Protein AF-J7IMY5-F1 (afdb_monomer_lite)

InterPro domains:
  IPR000883 Cytochrome c oxidase subunit I [PF00115] (1-118)
  IPR000883 Cytochrome c oxidase subunit I [PR01165] (26-45)
  IPR000883 Cytochrome c oxidase subunit I [PR01165] (76-97)
  IPR000883 Cytochrome c oxidase subunit I [PTHR10422] (1-131)
  IPR023616 Cytochrome c oxidase-like, subunit I domain [PS50855] (1-132)
  IPR036927 Cytochrome c oxidase-like, subunit I superfamily [G3DSA:1.20.210.10] (1-132)
  IPR036927 Cytochrome c oxidase-like, subunit I superfamily [SSF81442] (1-132)

Sequence (132 aa):
GFIFLFTVGGLTGVVLANSSIDITLHDTYYVVAHFHYVLSMGAVFAILGGFVHWYSLFTGLLLNPYLLKIQFISMFIGVNLTFFPQHFLGLAGMPRRYSDYPDNFMSWNIISSFGSYISLFSMILIIIIIWE

Organism: NCBI:txid171917

pLDDT: mean 95.48, std 4.57, range [66.06, 98.44]

Secondary structure (DSSP, 8-state):
-HHHHHHHHHHHHHHHT-HHHHHHHTTBHHHHHHHIIIIIHHHHHHHHHHHHHHHHHHHS----HHHHHHHHHHHHHHHHHHHHHHHHHHHTTPBTT-S---GGGHHHHHHHHHHHHHHHHHHHHHHHHHH-

Structure (mmCIF, N/CA/C/O backbone):
data_AF-J7IMY5-F1
#
_entry.id   AF-J7IMY5-F1
#
loop_
_atom_site.group_PDB
_atom_site.id
_atom_site.type_symbol
_atom_site.label_atom_id
_atom_site.label_alt_id
_atom_site.label_comp_id
_atom_site.label_asym_id
_atom_site.label_entity_id
_atom_site.label_seq_id
_atom_site.pdbx_PDB_ins_code
_atom_site.Cartn_x
_atom_site.Cartn_y
_atom_site.Cartn_z
_atom_site.occupancy
_atom_site.B_iso_or_equiv
_atom_site.auth_seq_id
_atom_site.auth_comp_id
_atom_site.auth_asym_id
_atom_site.auth_atom_id
_atom_site.pdbx_PDB_model_num
ATOM 1 N N . GLY A 1 1 ? -10.160 5.666 1.858 1.00 87.62 1 GLY A N 1
ATOM 2 C CA . GLY A 1 1 ? -9.358 4.458 1.596 1.00 87.62 1 GLY A CA 1
ATOM 3 C C . GLY A 1 1 ? -9.805 3.822 0.301 1.00 87.62 1 GLY A C 1
ATOM 4 O O . GLY A 1 1 ? -9.284 4.201 -0.735 1.00 87.62 1 GLY A O 1
ATOM 5 N N . PHE A 1 2 ? -10.817 2.951 0.370 1.00 92.19 2 PHE A N 1
ATOM 6 C CA . PHE A 1 2 ? -11.332 2.145 -0.747 1.00 92.19 2 PHE A CA 1
ATOM 7 C C . PHE A 1 2 ? -11.393 2.863 -2.105 1.00 92.19 2 PHE A C 1
ATOM 9 O O . PHE A 1 2 ? -10.643 2.488 -2.996 1.00 92.19 2 PHE A O 1
ATOM 16 N N . ILE A 1 3 ? -12.219 3.912 -2.245 1.00 92.25 3 ILE A N 1
ATOM 17 C CA . ILE A 1 3 ? -12.447 4.582 -3.542 1.00 92.25 3 ILE A CA 1
ATOM 18 C C . ILE A 1 3 ? -11.120 5.013 -4.176 1.00 92.25 3 ILE A C 1
ATOM 20 O O . ILE A 1 3 ? -10.854 4.662 -5.315 1.00 92.25 3 ILE A O 1
ATOM 24 N N . PHE A 1 4 ? -10.260 5.694 -3.416 1.00 92.12 4 PHE A N 1
ATOM 25 C CA . PHE A 1 4 ? -8.966 6.177 -3.903 1.00 92.12 4 PHE A CA 1
ATOM 26 C C . PHE A 1 4 ? -8.040 5.041 -4.370 1.00 92.12 4 PHE A C 1
ATOM 28 O O . PHE A 1 4 ? -7.442 5.114 -5.440 1.00 92.12 4 PHE A O 1
ATOM 35 N N . LEU A 1 5 ? -7.916 3.975 -3.578 1.00 93.25 5 LEU A N 1
ATOM 36 C CA . LEU A 1 5 ? -6.980 2.884 -3.868 1.00 93.25 5 LEU A CA 1
ATOM 37 C C . LEU A 1 5 ? -7.492 2.017 -5.019 1.00 93.25 5 LEU A C 1
ATOM 39 O O . LEU A 1 5 ? -6.725 1.650 -5.907 1.00 93.25 5 LEU A O 1
ATOM 43 N N . PHE A 1 6 ? -8.802 1.777 -5.056 1.00 93.94 6 PHE A N 1
ATOM 44 C CA . PHE A 1 6 ? -9.454 1.080 -6.153 1.00 93.94 6 PHE A CA 1
ATOM 45 C C . PHE A 1 6 ? -9.354 1.868 -7.462 1.00 93.94 6 PHE A C 1
ATOM 47 O O . PHE A 1 6 ? -9.096 1.268 -8.499 1.00 93.94 6 PHE A O 1
ATOM 54 N N . THR A 1 7 ? -9.483 3.201 -7.442 1.00 94.38 7 THR A N 1
ATOM 55 C CA . THR A 1 7 ? -9.297 4.009 -8.658 1.00 94.38 7 THR A CA 1
ATOM 56 C C . THR A 1 7 ? -7.852 3.987 -9.140 1.00 94.38 7 THR A C 1
ATOM 58 O O . THR A 1 7 ? -7.628 3.820 -10.333 1.00 94.38 7 THR A O 1
ATOM 61 N N . VAL A 1 8 ? -6.865 4.092 -8.239 1.00 94.62 8 VAL A N 1
ATOM 62 C CA . VAL A 1 8 ? -5.441 3.982 -8.611 1.00 94.62 8 VAL A CA 1
ATOM 63 C C . VAL A 1 8 ? -5.150 2.616 -9.238 1.00 94.62 8 VAL A C 1
ATOM 65 O O . VAL A 1 8 ? -4.591 2.559 -10.331 1.00 94.62 8 VAL A O 1
ATOM 68 N N . GLY A 1 9 ? -5.593 1.525 -8.604 1.00 93.25 9 GLY A N 1
ATOM 69 C CA . GLY A 1 9 ? -5.460 0.177 -9.159 1.00 93.25 9 GLY A CA 1
ATOM 70 C C . GLY A 1 9 ? -6.204 0.004 -10.483 1.00 93.25 9 GLY A C 1
ATOM 71 O O . GLY A 1 9 ? -5.665 -0.556 -11.429 1.00 93.25 9 GLY A O 1
ATOM 72 N N . GLY A 1 10 ? -7.423 0.527 -10.595 1.00 94.25 10 GLY A N 1
ATOM 73 C CA . GLY A 1 10 ? -8.210 0.471 -11.825 1.00 94.25 10 GLY A CA 1
ATOM 74 C C . GLY A 1 10 ? -7.501 1.143 -13.001 1.00 94.25 10 GLY A C 1
ATOM 75 O O . GLY A 1 10 ? -7.440 0.567 -14.084 1.00 94.25 10 GLY A O 1
ATOM 76 N N . LEU A 1 11 ? -6.892 2.312 -12.780 1.00 96.62 11 LEU A N 1
ATOM 77 C CA . LEU A 1 11 ? -6.135 3.023 -13.814 1.00 96.62 11 LEU A CA 1
ATOM 78 C C . LEU A 1 11 ? -4.911 2.228 -14.292 1.00 96.62 11 LEU A C 1
ATOM 80 O O . LEU A 1 11 ? -4.669 2.170 -15.496 1.00 96.62 11 LEU A O 1
ATOM 84 N N . THR A 1 12 ? -4.175 1.563 -13.397 1.00 96.00 12 THR A N 1
ATOM 85 C CA . THR A 1 12 ? -3.050 0.699 -13.811 1.00 96.00 12 THR A CA 1
ATOM 86 C C . THR A 1 12 ? -3.520 -0.564 -14.532 1.00 96.00 12 THR A C 1
ATOM 88 O O . THR A 1 12 ? -2.820 -1.070 -15.406 1.00 96.00 12 THR A O 1
ATOM 91 N N . GLY A 1 13 ? -4.746 -1.018 -14.265 1.00 95.25 13 GLY A N 1
ATOM 92 C CA . GLY A 1 13 ? -5.395 -2.096 -15.016 1.00 95.25 13 GLY A CA 1
ATOM 93 C C . GLY A 1 13 ? -5.755 -1.695 -16.439 1.00 95.25 13 GLY A C 1
ATOM 94 O O . GLY A 1 13 ? -5.556 -2.474 -17.365 1.00 95.25 13 GLY A O 1
ATOM 95 N N . VAL A 1 14 ? -6.220 -0.458 -16.638 1.00 96.81 14 VAL A N 1
ATOM 96 C CA . VAL A 1 14 ? -6.464 0.092 -17.982 1.00 96.81 14 VAL A CA 1
ATOM 97 C C . VAL A 1 14 ? -5.164 0.155 -18.792 1.00 96.81 14 VAL A C 1
ATOM 99 O O . VAL A 1 14 ? -5.185 -0.130 -19.986 1.00 96.81 14 VAL A O 1
ATOM 102 N N . VAL A 1 15 ? -4.026 0.461 -18.155 1.00 96.75 15 VAL A N 1
ATOM 103 C CA . VAL A 1 15 ? -2.703 0.400 -18.808 1.00 96.75 15 VAL A CA 1
ATOM 104 C C . VAL A 1 15 ? -2.364 -1.032 -19.233 1.00 96.75 15 VAL A C 1
ATOM 106 O O . VAL A 1 15 ? -1.981 -1.249 -20.380 1.00 96.75 15 VAL A O 1
ATOM 109 N N . LEU A 1 16 ? -2.556 -2.009 -18.342 1.00 95.75 16 LEU A N 1
ATOM 110 C CA . LEU A 1 16 ? -2.305 -3.430 -18.622 1.00 95.75 16 LEU A CA 1
ATOM 111 C C . LEU A 1 16 ? -3.273 -4.042 -19.644 1.00 95.75 16 LEU A C 1
ATOM 113 O O . LEU A 1 16 ? -2.951 -5.046 -20.268 1.00 95.75 16 LEU A O 1
ATOM 117 N N . ALA A 1 17 ? -4.441 -3.436 -19.865 1.00 96.69 17 ALA A N 1
ATOM 118 C CA . ALA A 1 17 ? -5.374 -3.871 -20.901 1.00 96.69 17 ALA A CA 1
ATOM 119 C C . ALA A 1 17 ? -4.856 -3.600 -22.329 1.00 96.69 17 ALA A C 1
ATOM 121 O O . ALA A 1 17 ? -5.400 -4.137 -23.295 1.00 96.69 17 ALA A O 1
ATOM 122 N N . ASN A 1 18 ? -3.815 -2.775 -22.488 1.00 97.81 18 ASN A N 1
ATOM 123 C CA . ASN A 1 18 ? -3.166 -2.558 -23.774 1.00 97.81 18 ASN A CA 1
ATOM 124 C C . ASN A 1 18 ? -2.169 -3.690 -24.068 1.00 97.81 18 ASN A C 1
ATOM 126 O O . ASN A 1 18 ? -1.111 -3.766 -23.447 1.00 97.81 18 ASN A O 1
ATOM 130 N N . SER A 1 19 ? -2.466 -4.516 -25.074 1.00 96.00 19 SER A N 1
ATOM 131 C CA . SER A 1 19 ? -1.641 -5.676 -25.442 1.00 96.00 19 SER A CA 1
ATOM 132 C C . SER A 1 19 ? -0.195 -5.326 -25.799 1.00 96.00 19 SER A C 1
ATOM 134 O O . SER A 1 19 ? 0.701 -6.124 -25.551 1.00 96.00 19 SER A O 1
ATOM 136 N N . SER A 1 20 ? 0.057 -4.146 -26.372 1.00 96.94 20 SER A N 1
ATOM 137 C CA . SER A 1 20 ? 1.415 -3.719 -26.728 1.00 96.94 20 SER A CA 1
ATOM 138 C C . SER A 1 20 ? 2.240 -3.349 -25.495 1.00 96.94 20 SER A C 1
ATOM 140 O O . SER A 1 20 ? 3.450 -3.556 -25.488 1.00 96.94 20 SER A O 1
ATOM 142 N N . ILE A 1 21 ? 1.591 -2.808 -24.457 1.00 96.31 21 ILE A N 1
ATOM 143 C CA . ILE A 1 21 ? 2.235 -2.484 -23.177 1.00 96.31 21 ILE A CA 1
ATOM 144 C C . ILE A 1 21 ? 2.383 -3.748 -22.326 1.00 96.31 21 ILE A C 1
ATOM 146 O O . ILE A 1 21 ? 3.402 -3.913 -21.661 1.00 96.31 21 ILE A O 1
ATOM 150 N N . ASP A 1 22 ? 1.413 -4.665 -22.370 1.00 95.75 22 ASP A N 1
ATOM 151 C CA . ASP A 1 22 ? 1.503 -5.911 -21.607 1.00 95.75 22 ASP A CA 1
ATOM 152 C C . ASP A 1 22 ? 2.744 -6.715 -22.005 1.00 95.75 22 ASP A C 1
ATOM 154 O O . ASP A 1 22 ? 3.405 -7.232 -21.127 1.00 95.75 22 ASP A O 1
ATOM 158 N N . ILE A 1 23 ? 3.186 -6.711 -23.270 1.00 96.19 23 ILE A N 1
ATOM 159 C CA . ILE A 1 23 ? 4.437 -7.394 -23.670 1.00 96.19 23 ILE A CA 1
ATOM 160 C C . ILE A 1 23 ? 5.637 -7.011 -22.783 1.00 96.19 23 ILE A C 1
ATOM 162 O O . ILE A 1 23 ? 6.469 -7.867 -22.488 1.00 96.19 23 ILE A O 1
ATOM 166 N N . THR A 1 24 ? 5.745 -5.749 -22.354 1.00 96.38 24 THR A N 1
ATOM 167 C CA . THR A 1 24 ? 6.862 -5.289 -21.513 1.00 96.38 24 THR A CA 1
ATOM 168 C C . THR A 1 24 ? 6.590 -5.418 -20.018 1.00 96.38 24 THR A C 1
ATOM 170 O O . THR A 1 24 ? 7.532 -5.574 -19.245 1.00 96.38 24 THR A O 1
ATOM 173 N N . LEU A 1 25 ? 5.325 -5.339 -19.597 1.00 97.44 25 LEU A N 1
ATOM 174 C CA . LEU A 1 25 ? 4.937 -5.366 -18.183 1.00 97.44 25 LEU A CA 1
ATOM 175 C C . LEU A 1 25 ? 4.489 -6.747 -17.700 1.00 97.44 25 LEU A C 1
ATOM 177 O O . LEU A 1 25 ? 4.361 -6.951 -16.486 1.00 97.44 25 LEU A O 1
ATOM 181 N N . HIS A 1 26 ? 4.281 -7.694 -18.611 1.00 97.50 26 HIS A N 1
ATOM 182 C CA . HIS A 1 26 ? 3.876 -9.051 -18.297 1.00 97.50 26 HIS A CA 1
ATOM 183 C C . HIS A 1 26 ? 4.892 -9.697 -17.360 1.00 97.50 26 HIS A C 1
ATOM 185 O O . HIS A 1 26 ? 6.095 -9.480 -17.470 1.00 97.50 26 HIS A O 1
ATOM 191 N N . ASP A 1 27 ? 4.398 -10.484 -16.406 1.00 96.69 27 ASP A N 1
ATOM 192 C CA . ASP A 1 27 ? 5.232 -11.140 -15.394 1.00 96.69 27 ASP A CA 1
ATOM 193 C C . ASP A 1 27 ? 6.130 -10.204 -14.557 1.00 96.69 27 ASP A C 1
ATOM 195 O O . ASP A 1 27 ? 7.001 -10.677 -13.828 1.00 96.69 27 ASP A O 1
ATOM 199 N N . THR A 1 28 ? 5.891 -8.891 -14.556 1.00 98.06 28 THR A N 1
ATOM 200 C CA . THR A 1 28 ? 6.631 -7.956 -13.698 1.00 98.06 28 THR A CA 1
ATOM 201 C C . THR A 1 28 ? 5.881 -7.627 -12.408 1.00 98.06 28 THR A C 1
ATOM 203 O O . THR A 1 28 ? 4.687 -7.911 -12.236 1.00 98.06 28 THR A O 1
ATOM 206 N N . TYR A 1 29 ? 6.574 -6.948 -11.494 1.00 97.75 29 TYR A N 1
ATOM 207 C CA . TYR A 1 29 ? 5.966 -6.363 -10.299 1.00 97.75 29 TYR A CA 1
ATOM 208 C C . TYR A 1 29 ? 4.889 -5.302 -10.598 1.00 97.75 29 TYR A C 1
ATOM 210 O O . TYR A 1 29 ? 4.110 -4.984 -9.703 1.00 97.75 29 TYR A O 1
ATOM 218 N N . TYR A 1 30 ? 4.755 -4.810 -11.839 1.00 97.88 30 TYR A N 1
ATOM 219 C CA . TYR A 1 30 ? 3.694 -3.862 -12.199 1.00 97.88 30 TYR A CA 1
ATOM 220 C C . TYR A 1 30 ? 2.317 -4.530 -12.128 1.00 97.88 30 TYR A C 1
ATOM 222 O O . TYR A 1 30 ? 1.379 -3.986 -11.546 1.00 97.88 30 TYR A O 1
ATOM 230 N N . VAL A 1 31 ? 2.214 -5.755 -12.654 1.00 97.38 31 VAL A N 1
ATOM 231 C CA . VAL A 1 31 ? 0.993 -6.574 -12.585 1.00 97.38 31 VAL A CA 1
ATOM 232 C C . VAL A 1 31 ? 0.678 -6.947 -11.139 1.00 97.38 31 VAL A C 1
ATOM 234 O O . VAL A 1 31 ? -0.482 -6.930 -10.727 1.00 97.38 31 VAL A O 1
ATOM 237 N N . VAL A 1 32 ? 1.714 -7.248 -10.347 1.00 97.25 32 VAL A N 1
ATOM 238 C CA . VAL A 1 32 ? 1.568 -7.527 -8.911 1.00 97.25 32 VAL A CA 1
ATOM 239 C C . VAL A 1 32 ? 0.988 -6.306 -8.200 1.00 97.25 32 VAL A C 1
ATOM 241 O O . VAL A 1 32 ? -0.021 -6.440 -7.510 1.00 97.25 32 VAL A O 1
ATOM 244 N N . ALA A 1 33 ? 1.558 -5.121 -8.417 1.00 96.69 33 ALA A N 1
ATOM 245 C CA . ALA A 1 33 ? 1.097 -3.877 -7.816 1.00 96.69 33 ALA A CA 1
ATOM 246 C C . ALA A 1 33 ? -0.355 -3.557 -8.205 1.00 96.69 33 ALA A C 1
ATOM 248 O O . ALA A 1 33 ? -1.188 -3.330 -7.326 1.00 96.69 33 ALA A O 1
ATOM 249 N N . HIS A 1 34 ? -0.684 -3.632 -9.501 1.00 96.38 34 HIS A N 1
ATOM 250 C CA . HIS A 1 34 ? -2.045 -3.453 -10.009 1.00 96.38 34 HIS A CA 1
ATOM 251 C C . HIS A 1 34 ? -3.048 -4.348 -9.269 1.00 96.38 34 HIS A C 1
ATOM 253 O O . HIS A 1 34 ? -4.021 -3.863 -8.681 1.00 96.38 34 HIS A O 1
ATOM 259 N N . PHE A 1 35 ? -2.784 -5.657 -9.249 1.00 94.56 35 PHE A N 1
ATOM 260 C CA . PHE A 1 35 ? -3.696 -6.618 -8.647 1.00 94.56 35 PHE A CA 1
ATOM 261 C C . PHE A 1 35 ? -3.839 -6.408 -7.141 1.00 94.56 35 PHE A C 1
ATOM 263 O O . PHE A 1 35 ? -4.941 -6.513 -6.613 1.00 94.56 35 PHE A O 1
ATOM 270 N N . HIS A 1 36 ? -2.765 -6.058 -6.434 1.00 95.62 36 HIS A N 1
ATOM 271 C CA . HIS A 1 36 ? -2.855 -5.782 -5.004 1.00 95.62 36 HIS A CA 1
ATOM 272 C C . HIS A 1 36 ? -3.628 -4.488 -4.716 1.00 95.62 36 HIS A C 1
ATOM 274 O O . HIS A 1 36 ? -4.422 -4.467 -3.776 1.00 95.62 36 HIS A O 1
ATOM 280 N N . TYR A 1 37 ? -3.518 -3.435 -5.525 1.00 93.81 37 TYR A N 1
ATOM 281 C CA . TYR A 1 37 ? -4.374 -2.255 -5.348 1.00 93.81 37 TYR A CA 1
ATOM 282 C C . TYR A 1 37 ? -5.866 -2.575 -5.546 1.00 93.81 37 TYR A C 1
ATOM 284 O O . TYR A 1 37 ? -6.699 -2.102 -4.774 1.00 93.81 37 TYR A O 1
ATOM 292 N N . VAL A 1 38 ? -6.216 -3.409 -6.529 1.00 89.75 38 VAL A N 1
ATOM 293 C CA . VAL A 1 38 ? -7.619 -3.775 -6.791 1.00 89.75 38 VAL A CA 1
ATOM 294 C C . VAL A 1 38 ? -8.142 -4.800 -5.779 1.00 89.75 38 VAL A C 1
ATOM 296 O O . VAL A 1 38 ? -9.182 -4.581 -5.160 1.00 89.75 38 VAL A O 1
ATOM 299 N N . LEU A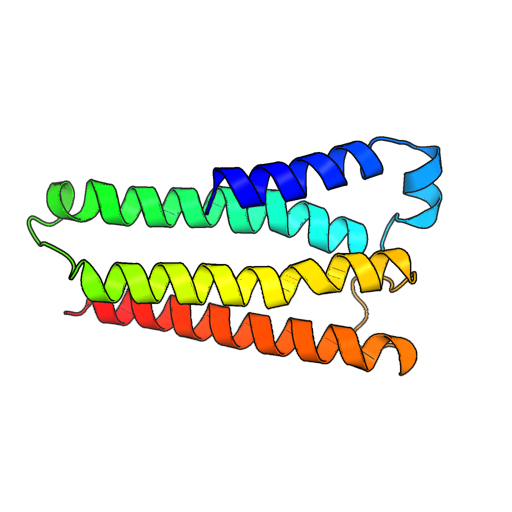 1 39 ? -7.425 -5.908 -5.577 1.00 81.19 39 LEU A N 1
ATOM 300 C CA . LEU A 1 39 ? -7.872 -7.020 -4.742 1.00 81.19 39 LEU A CA 1
ATOM 301 C C . LEU A 1 39 ? -7.567 -6.789 -3.260 1.00 81.19 39 LEU A C 1
ATOM 303 O O . LEU A 1 39 ? -8.482 -6.837 -2.439 1.00 81.19 39 LEU A O 1
ATOM 307 N N . SER A 1 40 ? -6.310 -6.504 -2.902 1.00 66.06 40 SER A N 1
ATOM 308 C CA . SER A 1 40 ? -5.938 -6.362 -1.487 1.00 66.06 40 SER A CA 1
ATO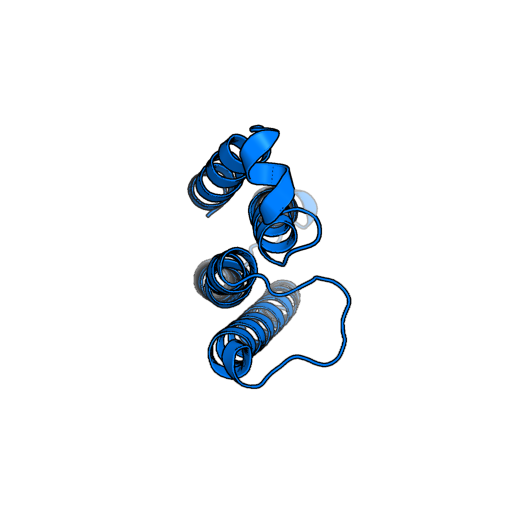M 309 C C . SER A 1 40 ? -6.530 -5.095 -0.874 1.00 66.06 40 SER A C 1
ATOM 311 O O . SER A 1 40 ? -7.064 -5.144 0.225 1.00 66.06 40 SER A O 1
ATOM 313 N N . MET A 1 41 ? -6.541 -3.969 -1.592 1.00 69.50 41 MET A N 1
ATOM 314 C CA . MET A 1 41 ? -7.051 -2.716 -1.030 1.00 69.50 41 MET A CA 1
ATOM 315 C C . MET A 1 41 ? -8.525 -2.446 -1.308 1.00 69.50 41 MET A C 1
ATOM 317 O O . MET A 1 41 ? -9.154 -1.709 -0.548 1.00 69.50 41 MET A O 1
ATOM 321 N N . GLY A 1 42 ? -9.102 -3.076 -2.332 1.00 76.38 42 GLY A N 1
ATOM 322 C CA . GLY A 1 42 ? -10.543 -3.068 -2.546 1.00 76.38 42 GLY A CA 1
ATOM 323 C C . GLY A 1 42 ? -11.267 -3.943 -1.523 1.00 76.38 42 GLY A C 1
ATOM 324 O O . GLY A 1 42 ? -12.051 -3.452 -0.708 1.00 76.38 42 GLY A O 1
ATOM 325 N N . ALA A 1 43 ? -10.970 -5.244 -1.531 1.00 86.69 43 ALA A N 1
ATOM 326 C CA . ALA A 1 43 ? -11.708 -6.213 -0.730 1.00 86.69 43 ALA A CA 1
ATOM 327 C C . ALA A 1 43 ? -11.431 -6.072 0.773 1.00 86.69 43 ALA A C 1
ATOM 329 O O . ALA A 1 43 ? -12.375 -6.036 1.556 1.00 86.69 43 ALA A O 1
ATOM 330 N N . VAL A 1 44 ? -10.168 -5.931 1.202 1.00 90.81 44 VAL A N 1
ATOM 331 C CA . VAL A 1 44 ? -9.840 -5.893 2.643 1.00 90.81 44 VAL A CA 1
ATOM 332 C C . VAL A 1 44 ? -10.413 -4.647 3.318 1.00 90.81 44 VAL A C 1
ATOM 334 O O . VAL A 1 44 ? -10.969 -4.752 4.407 1.00 90.81 44 VAL A O 1
ATOM 337 N N . PHE A 1 45 ? -10.358 -3.475 2.675 1.00 92.38 45 PHE A N 1
ATOM 338 C CA . PHE A 1 45 ? -10.961 -2.261 3.242 1.00 92.38 45 PHE A CA 1
ATOM 339 C C . PHE A 1 45 ? -12.487 -2.345 3.292 1.00 92.38 45 PHE A C 1
ATOM 341 O O . PHE A 1 45 ? -13.082 -1.834 4.239 1.00 92.38 45 PHE A O 1
ATOM 348 N N . ALA A 1 46 ? -13.123 -2.985 2.306 1.00 92.44 46 ALA A N 1
ATOM 349 C CA . ALA A 1 46 ? -14.560 -3.232 2.345 1.00 92.44 46 ALA A CA 1
ATOM 350 C C . ALA A 1 46 ? -14.930 -4.205 3.478 1.00 92.44 46 ALA A C 1
ATOM 352 O O . ALA A 1 46 ? -15.880 -3.942 4.210 1.00 92.44 46 ALA A O 1
ATOM 353 N N . ILE A 1 47 ? -14.149 -5.274 3.675 1.00 94.56 47 ILE A N 1
ATOM 354 C CA . ILE A 1 47 ? -14.342 -6.244 4.762 1.00 94.56 47 ILE A CA 1
ATOM 355 C C . ILE A 1 47 ? -14.163 -5.573 6.126 1.00 94.56 47 ILE A C 1
ATOM 357 O O . ILE A 1 47 ? -15.045 -5.689 6.968 1.00 94.56 47 ILE A O 1
ATOM 361 N N . LEU A 1 48 ? -13.070 -4.836 6.347 1.00 95.06 48 LEU A N 1
ATOM 362 C CA . LEU A 1 48 ? -12.821 -4.142 7.616 1.00 95.06 48 LEU A CA 1
ATOM 363 C C . LEU A 1 48 ? -13.849 -3.032 7.871 1.00 95.06 48 LEU A C 1
ATOM 365 O O . LEU A 1 48 ? -14.342 -2.896 8.986 1.00 95.06 48 LEU A O 1
ATOM 369 N N . GLY A 1 49 ? -14.213 -2.265 6.841 1.00 95.38 49 GLY A N 1
ATOM 370 C CA . GLY A 1 49 ? -15.252 -1.241 6.943 1.00 95.38 49 GLY A CA 1
ATOM 371 C C . GLY A 1 49 ? -16.619 -1.837 7.274 1.00 95.38 49 GLY A C 1
ATOM 372 O O . GLY A 1 49 ? -17.309 -1.329 8.154 1.00 95.38 49 GLY A O 1
ATOM 373 N N . GLY A 1 50 ? -16.983 -2.945 6.623 1.00 96.31 50 GLY A N 1
ATOM 374 C CA . GLY A 1 50 ? -18.199 -3.697 6.919 1.00 96.31 50 GLY A CA 1
ATOM 375 C C . GLY A 1 50 ? -18.181 -4.293 8.325 1.00 96.31 50 GLY A C 1
ATOM 376 O O . GLY A 1 50 ? -19.157 -4.149 9.053 1.00 96.31 50 GLY A O 1
ATOM 377 N N . PHE A 1 51 ? -17.059 -4.891 8.732 1.00 96.44 51 PHE A N 1
ATOM 378 C CA . PHE A 1 51 ? -16.867 -5.428 10.076 1.00 96.44 51 PHE A CA 1
ATOM 379 C C . PHE A 1 51 ? -17.091 -4.350 11.136 1.00 96.44 51 PHE A C 1
ATOM 381 O O . PHE A 1 51 ? -17.949 -4.524 11.989 1.00 96.44 51 PHE A O 1
ATOM 388 N N . VAL A 1 52 ? -16.397 -3.211 11.043 1.00 96.81 52 VAL A N 1
ATOM 389 C CA . VAL A 1 52 ? -16.531 -2.105 12.005 1.00 96.81 52 VAL A CA 1
ATOM 390 C C . VAL A 1 52 ? -17.944 -1.518 11.999 1.00 96.81 52 VAL A C 1
ATOM 392 O O . VAL A 1 52 ? -18.479 -1.216 13.062 1.00 96.81 52 VAL A O 1
ATOM 395 N N . HIS A 1 53 ? -18.561 -1.365 10.823 1.00 96.19 53 HIS A N 1
ATOM 396 C CA . HIS A 1 53 ? -19.905 -0.799 10.701 1.00 96.19 53 HIS A CA 1
ATOM 397 C C . HIS A 1 53 ? -20.974 -1.679 11.355 1.00 96.19 53 HIS A C 1
ATOM 399 O O . HIS A 1 53 ? -21.838 -1.168 12.063 1.00 96.19 53 HIS A O 1
ATOM 405 N N . TRP A 1 54 ? -20.903 -2.993 11.136 1.00 97.75 54 TRP A N 1
ATOM 406 C CA . TRP A 1 54 ? -21.887 -3.947 11.647 1.00 97.75 54 TRP A CA 1
ATOM 407 C C . TRP A 1 54 ? -21.514 -4.551 13.008 1.00 97.75 54 TRP A C 1
ATOM 409 O O . TRP A 1 54 ? -22.318 -5.285 13.578 1.00 97.75 54 TRP A O 1
ATOM 419 N N . TYR A 1 55 ? -20.332 -4.242 13.557 1.00 96.88 55 TYR A N 1
ATOM 420 C CA . TYR A 1 55 ? -19.843 -4.834 14.805 1.00 96.88 55 TYR A CA 1
ATOM 421 C C . TYR A 1 55 ? -20.833 -4.659 15.959 1.00 96.88 55 TYR A C 1
ATOM 423 O O . TYR A 1 55 ? -21.212 -5.639 16.596 1.00 96.88 55 TYR A O 1
ATOM 431 N N . SER A 1 56 ? -21.311 -3.430 16.180 1.00 96.06 56 SER A N 1
ATOM 432 C CA . SER A 1 56 ? -22.237 -3.116 17.274 1.00 96.06 56 SER A CA 1
ATOM 433 C C . SER A 1 56 ? -23.601 -3.777 17.117 1.00 96.06 56 SER A C 1
ATOM 435 O O . SER A 1 56 ? -24.228 -4.113 18.118 1.00 96.06 56 SER A O 1
ATOM 437 N N . LEU A 1 57 ? -24.043 -4.014 15.878 1.00 96.50 57 LEU A N 1
ATOM 438 C CA . LEU A 1 57 ? -25.283 -4.734 15.609 1.00 96.50 57 LEU A CA 1
ATOM 439 C C . LEU A 1 57 ? -25.168 -6.208 16.018 1.00 96.50 57 LEU A C 1
ATOM 441 O O . LEU A 1 57 ? -26.110 -6.753 16.584 1.00 96.50 57 LEU A O 1
ATOM 445 N N . PHE A 1 58 ? -24.034 -6.853 15.727 1.00 96.31 58 PHE A N 1
ATOM 446 C CA . PHE A 1 58 ? -23.859 -8.284 15.982 1.00 96.31 58 PHE A CA 1
ATOM 447 C C . PHE A 1 58 ? -23.426 -8.612 17.414 1.00 96.31 58 PHE A C 1
ATOM 449 O O . PHE A 1 58 ? -23.830 -9.649 17.934 1.00 96.31 58 PHE A O 1
ATOM 456 N N . THR A 1 59 ? -22.609 -7.769 18.051 1.00 96.12 59 THR A N 1
ATOM 457 C CA . THR A 1 59 ? -22.053 -8.047 19.390 1.00 96.12 59 THR A CA 1
ATOM 458 C C . THR A 1 59 ? -22.712 -7.240 20.506 1.00 96.12 59 THR A C 1
ATOM 460 O O . THR A 1 59 ? -22.580 -7.602 21.672 1.00 96.12 59 THR A O 1
ATOM 463 N N . GLY A 1 60 ? -23.401 -6.141 20.181 1.00 95.94 60 GLY A N 1
ATOM 464 C CA . GLY A 1 60 ? -23.896 -5.175 21.167 1.00 95.94 60 GLY A CA 1
ATOM 465 C C . GLY A 1 60 ? -22.801 -4.308 21.806 1.00 95.94 60 GLY A C 1
ATOM 466 O O . GLY A 1 60 ? -23.116 -3.477 22.657 1.00 95.94 60 GLY A O 1
ATOM 467 N N . LEU A 1 61 ? -21.533 -4.475 21.408 1.00 95.56 61 LEU A N 1
ATOM 468 C CA . LEU A 1 61 ? -20.383 -3.729 21.924 1.00 95.56 61 LEU A CA 1
ATOM 469 C C . LEU A 1 61 ? -19.963 -2.609 20.961 1.00 95.56 61 LEU A C 1
ATOM 471 O O . LEU A 1 61 ? -20.172 -2.687 19.749 1.00 95.56 61 LEU A O 1
ATOM 475 N N . LEU A 1 62 ? -19.341 -1.558 21.497 1.00 95.50 62 LEU A N 1
ATOM 476 C CA . LEU A 1 62 ? -18.812 -0.440 20.714 1.00 95.50 62 LEU A CA 1
ATOM 477 C C . LEU A 1 62 ? -17.285 -0.485 20.704 1.00 95.50 62 LEU A C 1
ATOM 479 O O . LEU A 1 62 ? -16.661 -0.455 21.757 1.00 95.50 62 LEU A O 1
ATOM 483 N N . LEU A 1 63 ? -16.695 -0.492 19.509 1.00 97.06 63 LEU A N 1
ATOM 484 C CA . LEU A 1 63 ? -15.247 -0.370 19.334 1.00 97.06 63 LEU A CA 1
ATOM 485 C C . LEU A 1 63 ? -14.793 1.080 19.540 1.00 97.06 63 LEU A C 1
ATOM 487 O O . LEU A 1 63 ? -15.495 2.021 19.159 1.00 97.06 63 LEU A O 1
ATOM 491 N N . ASN A 1 64 ? -13.580 1.269 20.063 1.00 97.12 64 ASN A N 1
ATOM 492 C CA . ASN A 1 64 ? -13.017 2.596 20.298 1.00 97.12 64 ASN A CA 1
ATOM 493 C C . ASN A 1 64 ? -12.754 3.352 18.969 1.00 97.12 64 ASN A C 1
ATOM 495 O O . ASN A 1 64 ? -11.850 2.987 18.207 1.00 97.12 64 ASN A O 1
ATOM 499 N N . PRO A 1 65 ? -13.476 4.456 18.678 1.00 95.81 65 PRO A N 1
ATOM 500 C CA . PRO A 1 65 ? -13.369 5.157 17.398 1.00 95.81 65 PRO A CA 1
ATOM 501 C C . PRO A 1 65 ? -12.025 5.870 17.204 1.00 95.81 65 PRO A C 1
ATOM 503 O O . PRO A 1 65 ? -11.638 6.145 16.066 1.00 95.81 65 PRO A O 1
ATOM 506 N N . TYR A 1 66 ? -11.308 6.194 18.284 1.00 97.50 66 TYR A N 1
ATOM 507 C CA . TYR A 1 66 ? -9.981 6.799 18.196 1.00 97.50 66 TYR A CA 1
ATOM 508 C C . TYR A 1 66 ? -8.947 5.776 17.714 1.00 97.50 66 TYR A C 1
ATOM 510 O O . TYR A 1 66 ? -8.230 6.036 16.744 1.00 97.50 66 TYR A O 1
ATOM 518 N N . LEU A 1 67 ? -8.937 4.581 18.313 1.00 97.75 67 LEU A N 1
ATOM 519 C CA . LEU A 1 67 ? -8.041 3.497 17.906 1.00 97.75 67 LEU A CA 1
ATOM 520 C C . LEU A 1 67 ? -8.348 3.004 16.489 1.00 97.75 67 LEU A C 1
ATOM 522 O O . LEU A 1 67 ? -7.424 2.785 15.710 1.00 97.75 67 LEU A O 1
ATOM 526 N N . LEU A 1 68 ? -9.627 2.931 16.105 1.00 97.75 68 LEU A N 1
ATOM 527 C CA . LEU A 1 68 ? -10.028 2.584 14.738 1.00 97.75 68 LEU A CA 1
ATOM 528 C C . LEU A 1 68 ? -9.481 3.561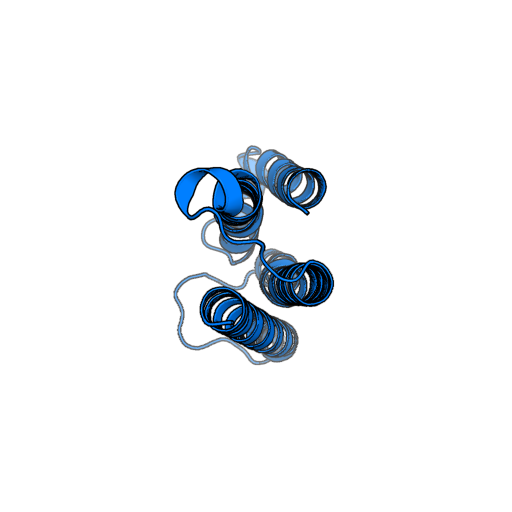 13.688 1.00 97.75 68 LEU A C 1
ATOM 530 O O . LEU A 1 68 ? -9.066 3.138 12.611 1.00 97.75 68 LEU A O 1
ATOM 534 N N . LYS A 1 69 ? -9.429 4.867 13.986 1.00 97.88 69 LYS A N 1
ATOM 535 C CA . LYS A 1 69 ? -8.818 5.852 13.077 1.00 97.88 69 LYS A CA 1
ATOM 536 C C . LYS A 1 69 ? -7.310 5.641 12.944 1.00 97.88 69 LYS A C 1
ATOM 538 O O . LYS A 1 69 ? -6.790 5.732 11.834 1.00 97.88 69 LYS A O 1
ATOM 543 N N . ILE A 1 70 ? -6.615 5.335 14.042 1.00 98.06 70 ILE A N 1
ATOM 544 C CA . ILE A 1 70 ? -5.174 5.028 14.027 1.00 98.06 70 ILE A CA 1
ATOM 545 C C . ILE A 1 70 ? -4.908 3.749 13.227 1.00 98.06 70 ILE A C 1
ATOM 547 O O . ILE A 1 70 ? -4.021 3.724 12.370 1.00 98.06 70 ILE A O 1
ATOM 551 N N . GLN A 1 71 ? -5.706 2.706 13.453 1.00 97.62 71 GLN A N 1
ATOM 552 C CA . GLN A 1 71 ? -5.649 1.458 12.700 1.00 97.62 71 GLN A CA 1
ATOM 553 C C . GLN A 1 71 ? -5.863 1.712 11.204 1.00 97.62 71 GLN A C 1
ATOM 555 O O . GLN A 1 71 ? -5.021 1.342 10.391 1.00 97.62 71 GLN A O 1
ATOM 560 N N . PHE A 1 72 ? -6.900 2.459 10.833 1.00 96.81 72 PHE A N 1
ATOM 561 C CA . PHE A 1 72 ? -7.153 2.799 9.438 1.00 96.81 72 PHE A CA 1
ATOM 562 C C . PHE A 1 72 ? -5.999 3.587 8.792 1.00 96.81 72 PHE A C 1
ATOM 564 O O . PHE A 1 72 ? -5.579 3.250 7.686 1.00 96.81 72 PHE A O 1
ATOM 571 N N . ILE A 1 73 ? -5.472 4.624 9.456 1.00 97.88 73 ILE A N 1
ATOM 572 C CA . ILE A 1 73 ? -4.390 5.461 8.907 1.00 97.88 73 ILE A CA 1
ATOM 573 C C . ILE A 1 73 ? -3.096 4.653 8.764 1.00 97.88 73 ILE A C 1
ATOM 575 O O . ILE A 1 73 ? -2.449 4.725 7.720 1.00 97.88 73 ILE A O 1
ATOM 579 N N . SER A 1 74 ? -2.736 3.856 9.774 1.00 97.88 74 SER A N 1
ATOM 580 C CA . SER A 1 74 ? -1.557 2.982 9.717 1.00 97.88 74 SER A CA 1
ATOM 581 C C . SER A 1 74 ? -1.663 1.956 8.589 1.00 97.88 74 SER A C 1
ATOM 583 O O . SER A 1 74 ? -0.723 1.838 7.805 1.00 97.88 74 SER A O 1
ATOM 585 N N . MET A 1 75 ? -2.816 1.289 8.430 1.00 96.19 75 MET A N 1
ATOM 586 C CA . MET A 1 75 ? -3.057 0.366 7.315 1.00 96.19 75 MET A CA 1
ATOM 587 C C . MET A 1 75 ? -2.940 1.098 5.979 1.00 96.19 75 MET A C 1
ATOM 589 O O . MET A 1 75 ? -2.233 0.659 5.077 1.00 96.19 75 MET A O 1
ATOM 593 N N . PHE A 1 76 ? -3.600 2.251 5.852 1.00 96.19 76 PHE A N 1
ATOM 594 C CA . PHE A 1 76 ? -3.592 3.035 4.623 1.00 96.19 76 PHE A CA 1
ATOM 595 C C . PHE A 1 76 ? -2.173 3.447 4.209 1.00 96.19 76 PHE A C 1
ATOM 597 O O . PHE A 1 76 ? -1.816 3.302 3.041 1.00 96.19 76 PHE A O 1
ATOM 604 N N . ILE A 1 77 ? -1.346 3.908 5.150 1.00 97.44 77 ILE A N 1
ATOM 605 C CA . ILE A 1 77 ? 0.051 4.268 4.881 1.00 97.44 77 ILE A CA 1
ATOM 606 C C . ILE A 1 77 ? 0.881 3.022 4.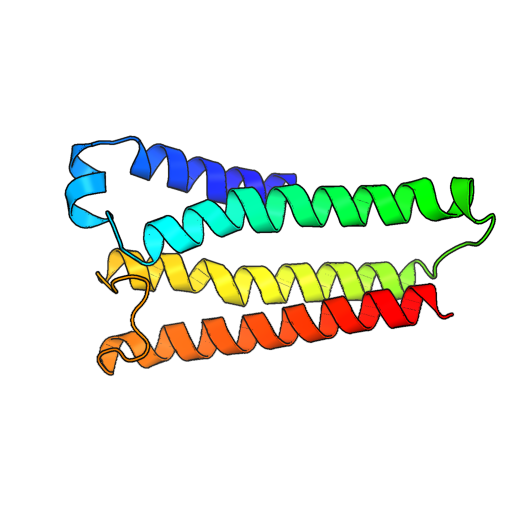551 1.00 97.44 77 ILE A C 1
ATOM 608 O O . ILE A 1 77 ? 1.563 3.006 3.527 1.00 97.44 77 ILE A O 1
ATOM 612 N N . GLY A 1 78 ? 0.807 1.973 5.375 1.00 97.44 78 GLY A N 1
ATOM 613 C CA . GLY A 1 78 ? 1.612 0.762 5.205 1.00 97.44 78 GLY A CA 1
ATOM 614 C C . GLY A 1 78 ? 1.368 0.081 3.862 1.00 97.44 78 GLY A C 1
ATOM 615 O O . GLY A 1 78 ? 2.310 -0.271 3.152 1.00 97.44 78 GLY A O 1
ATOM 616 N N . VAL A 1 79 ? 0.107 -0.026 3.448 1.00 96.12 79 VAL A N 1
ATOM 617 C CA . VAL A 1 79 ? -0.222 -0.689 2.187 1.00 96.12 79 VAL A CA 1
ATOM 618 C C . VAL A 1 79 ? 0.203 0.140 0.966 1.00 96.12 79 VAL A C 1
ATOM 620 O O . VAL A 1 79 ? 0.711 -0.429 -0.001 1.00 96.12 79 VAL A O 1
ATOM 623 N N . ASN A 1 80 ? 0.103 1.475 1.009 1.00 96.31 80 ASN A N 1
ATOM 624 C CA . ASN A 1 80 ? 0.659 2.314 -0.061 1.00 96.31 80 ASN A CA 1
ATOM 625 C C . ASN A 1 80 ? 2.190 2.239 -0.106 1.00 96.31 80 ASN A C 1
ATOM 627 O O . ASN A 1 80 ? 2.750 2.095 -1.187 1.00 96.31 80 ASN A O 1
ATOM 631 N N . LEU A 1 81 ? 2.871 2.264 1.044 1.00 97.50 81 LEU A N 1
ATOM 632 C CA . LEU A 1 81 ? 4.324 2.065 1.094 1.00 97.50 81 LEU A CA 1
ATOM 633 C C . LEU A 1 81 ? 4.743 0.682 0.585 1.00 97.50 81 LEU A C 1
ATOM 635 O O . LEU A 1 81 ? 5.840 0.549 0.061 1.00 97.50 81 LEU A O 1
ATOM 639 N N . THR A 1 82 ? 3.875 -0.326 0.695 1.00 97.69 82 THR A N 1
ATOM 640 C CA . THR A 1 82 ? 4.131 -1.668 0.158 1.00 97.69 82 THR A CA 1
ATOM 641 C C . THR A 1 82 ? 3.979 -1.694 -1.359 1.00 97.69 82 THR A C 1
ATOM 643 O O . THR A 1 82 ? 4.920 -2.001 -2.082 1.00 97.69 82 THR A O 1
ATOM 646 N N . PHE A 1 83 ? 2.789 -1.374 -1.871 1.00 97.50 83 PHE A N 1
ATOM 647 C CA . PHE A 1 83 ? 2.456 -1.657 -3.268 1.00 97.50 83 PHE A CA 1
ATOM 648 C C . PHE A 1 83 ? 2.752 -0.502 -4.224 1.00 97.50 83 PHE A C 1
ATOM 650 O O . PHE A 1 83 ? 2.901 -0.736 -5.421 1.00 97.50 83 PHE A O 1
ATOM 657 N N . PHE A 1 84 ? 2.862 0.744 -3.751 1.00 97.38 84 PHE A N 1
ATOM 658 C CA . PHE A 1 84 ? 3.193 1.858 -4.641 1.00 97.38 84 PHE A CA 1
ATOM 659 C C . PHE A 1 84 ? 4.601 1.710 -5.245 1.00 97.38 84 PHE A C 1
ATOM 661 O O . PHE A 1 84 ? 4.699 1.753 -6.474 1.00 97.38 84 PHE A O 1
ATOM 668 N N . PRO A 1 85 ? 5.666 1.421 -4.459 1.00 97.94 85 PRO A N 1
ATOM 669 C CA . PRO A 1 85 ? 7.004 1.139 -4.995 1.00 97.94 85 PRO A CA 1
ATOM 670 C C . PRO A 1 85 ? 7.059 0.024 -6.037 1.00 97.94 85 PRO A C 1
ATOM 672 O O . PRO A 1 85 ? 7.887 0.062 -6.945 1.00 97.94 85 PRO A O 1
ATOM 675 N N . GLN A 1 86 ? 6.168 -0.963 -5.935 1.00 98.06 86 GLN A N 1
ATOM 676 C CA . GLN A 1 86 ? 6.152 -2.104 -6.847 1.00 98.06 86 GLN A CA 1
ATOM 677 C C . GLN A 1 86 ? 5.797 -1.715 -8.287 1.00 98.06 86 GLN A C 1
ATOM 679 O O . GLN A 1 86 ? 6.263 -2.371 -9.217 1.00 98.06 86 GLN A O 1
ATOM 684 N N . HIS A 1 87 ? 5.072 -0.611 -8.505 1.00 98.00 87 HIS A N 1
ATOM 685 C CA . HIS A 1 87 ? 4.890 -0.074 -9.856 1.00 98.00 87 HIS A CA 1
ATOM 686 C C . HIS A 1 87 ? 6.226 0.360 -10.466 1.00 98.00 87 HIS A C 1
ATOM 688 O O . HIS A 1 87 ? 6.484 0.058 -11.626 1.00 98.00 87 HIS A O 1
ATOM 694 N N . PHE A 1 88 ? 7.098 1.016 -9.694 1.00 97.94 88 PHE A N 1
ATOM 695 C CA . PHE A 1 88 ? 8.421 1.421 -10.177 1.00 97.94 88 PHE A CA 1
ATOM 696 C C . PHE A 1 88 ? 9.336 0.221 -10.408 1.00 97.94 88 PHE A C 1
ATOM 698 O O . PHE A 1 88 ? 10.034 0.186 -11.417 1.00 97.94 88 PHE A O 1
ATOM 705 N N . LEU A 1 89 ? 9.284 -0.788 -9.533 1.00 97.62 89 LEU A N 1
ATOM 706 C CA . LEU A 1 89 ? 9.982 -2.060 -9.747 1.00 97.62 89 LEU A CA 1
ATOM 707 C C . LEU A 1 89 ? 9.541 -2.727 -11.054 1.00 97.62 89 LEU A C 1
ATOM 709 O O . LEU A 1 89 ? 10.376 -3.152 -11.847 1.00 97.62 89 LEU A O 1
ATOM 713 N N . GLY A 1 90 ? 8.233 -2.771 -11.306 1.00 97.31 90 GLY A N 1
ATOM 714 C CA . GLY A 1 90 ? 7.674 -3.332 -12.529 1.00 97.31 90 GLY A CA 1
ATOM 715 C C . GLY A 1 90 ? 8.034 -2.551 -13.791 1.00 97.31 90 GLY A C 1
ATOM 716 O O . GLY A 1 90 ? 8.454 -3.151 -14.773 1.00 97.31 90 GLY A O 1
ATOM 717 N N . LEU A 1 91 ? 7.949 -1.217 -13.748 1.00 97.25 91 LEU A N 1
ATOM 718 C CA . LEU A 1 91 ? 8.371 -0.344 -14.853 1.00 97.25 91 LEU A CA 1
ATOM 719 C C . LEU A 1 91 ? 9.871 -0.467 -15.155 1.00 97.25 91 LEU A C 1
ATOM 721 O O . LEU A 1 91 ? 10.280 -0.299 -16.299 1.00 97.25 91 LEU A O 1
ATOM 725 N N . ALA A 1 92 ? 10.684 -0.775 -14.143 1.00 96.94 92 ALA A N 1
ATOM 726 C CA . ALA A 1 92 ? 12.108 -1.054 -14.291 1.00 96.94 92 ALA A CA 1
ATOM 727 C C . ALA A 1 92 ? 12.407 -2.512 -14.713 1.00 96.94 92 ALA A C 1
ATOM 729 O O . ALA A 1 92 ? 13.573 -2.876 -14.852 1.00 96.94 92 ALA A O 1
ATOM 730 N N . GLY A 1 93 ? 11.378 -3.340 -14.932 1.00 96.62 93 GLY A N 1
A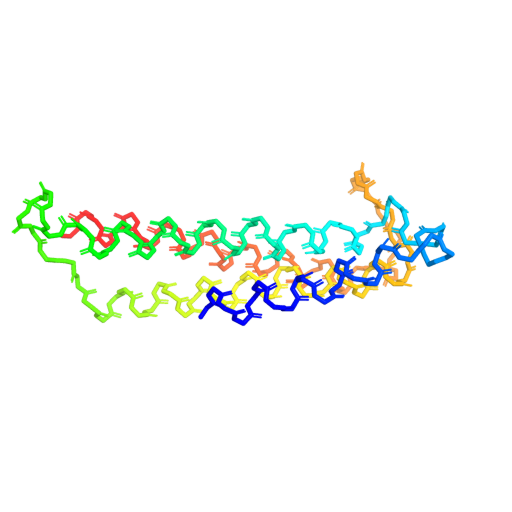TOM 731 C CA . GLY A 1 93 ? 11.507 -4.703 -15.449 1.00 96.62 93 GLY A CA 1
ATOM 732 C C . GLY A 1 93 ? 11.785 -5.779 -14.397 1.00 96.62 93 GLY A C 1
ATOM 733 O O . GLY A 1 93 ? 12.238 -6.862 -14.758 1.00 96.62 93 GLY A O 1
ATOM 734 N N . MET A 1 94 ? 11.536 -5.522 -13.107 1.00 97.69 94 MET A N 1
ATOM 735 C CA . MET A 1 94 ? 11.713 -6.543 -12.068 1.00 97.69 94 MET A CA 1
ATOM 736 C C . MET A 1 94 ? 10.702 -7.689 -12.264 1.00 97.69 94 MET A C 1
ATOM 738 O O . MET A 1 94 ? 9.488 -7.443 -12.191 1.00 97.69 94 MET A O 1
ATOM 742 N N . PRO A 1 95 ? 11.160 -8.938 -12.465 1.00 96.75 95 PRO A N 1
ATOM 743 C CA . PRO A 1 95 ? 10.273 -10.071 -12.678 1.00 96.75 95 PRO A CA 1
ATOM 744 C C . PRO A 1 95 ? 9.670 -10.564 -11.357 1.00 96.75 95 PRO A C 1
ATOM 746 O O . PRO A 1 95 ? 10.310 -10.537 -10.306 1.00 96.75 95 PRO A O 1
ATOM 749 N N . ARG A 1 96 ? 8.427 -11.045 -11.397 1.00 96.94 96 ARG A N 1
ATOM 750 C CA . ARG A 1 96 ? 7.731 -11.605 -10.229 1.00 96.94 96 ARG A CA 1
ATOM 751 C C . ARG A 1 96 ? 8.234 -13.008 -9.883 1.00 96.94 96 ARG A C 1
ATOM 753 O O . ARG A 1 96 ? 8.681 -13.739 -10.758 1.00 96.94 96 ARG A O 1
ATOM 760 N N . ARG A 1 97 ? 8.020 -13.432 -8.630 1.00 95.44 97 ARG A N 1
ATOM 761 C CA . ARG A 1 97 ? 8.274 -14.804 -8.124 1.00 95.44 97 ARG A CA 1
ATOM 762 C C . ARG A 1 97 ? 9.752 -15.214 -8.051 1.00 95.44 97 ARG A C 1
ATOM 764 O O . ARG A 1 97 ? 10.042 -16.405 -7.986 1.00 95.44 97 ARG A O 1
ATOM 771 N N . TYR A 1 98 ? 10.660 -14.247 -7.993 1.00 94.38 98 TYR A N 1
ATOM 772 C CA . TYR A 1 98 ? 12.071 -14.491 -7.705 1.00 94.38 98 TYR A CA 1
ATOM 773 C C . TYR A 1 98 ? 12.386 -14.097 -6.266 1.00 94.38 98 TYR A C 1
ATOM 775 O O . TYR A 1 98 ? 11.898 -13.084 -5.769 1.00 94.38 98 TYR A O 1
ATOM 783 N N . SER A 1 99 ? 13.168 -14.935 -5.588 1.00 93.44 99 SER A N 1
ATOM 784 C CA . SER A 1 99 ? 13.611 -14.693 -4.212 1.00 93.44 99 SER A CA 1
ATOM 785 C C . SER A 1 99 ? 14.765 -13.699 -4.125 1.00 93.44 99 SER A C 1
ATOM 787 O O . SER A 1 99 ? 14.952 -13.093 -3.077 1.00 93.44 99 SER A O 1
ATOM 789 N N . ASP A 1 100 ? 15.534 -13.566 -5.204 1.00 94.25 100 ASP A N 1
ATOM 790 C CA . ASP A 1 100 ? 16.706 -12.702 -5.298 1.00 94.25 100 ASP A CA 1
ATOM 791 C C . ASP A 1 100 ? 16.591 -11.797 -6.530 1.00 94.25 100 ASP A C 1
ATOM 793 O O . ASP A 1 100 ? 15.891 -12.128 -7.495 1.00 94.25 100 ASP A O 1
ATOM 797 N N . TYR A 1 101 ? 17.238 -10.637 -6.480 1.00 95.56 101 TYR A N 1
ATOM 798 C CA . TYR A 1 101 ? 17.136 -9.601 -7.498 1.00 95.56 101 TYR A CA 1
ATOM 799 C C . TYR A 1 101 ? 18.407 -8.742 -7.558 1.00 95.56 101 TYR A C 1
ATOM 801 O O . TYR A 1 101 ? 19.074 -8.555 -6.545 1.00 95.56 101 TYR A O 1
ATOM 809 N N . PRO A 1 102 ? 18.740 -8.168 -8.729 1.00 96.44 102 PRO A N 1
ATOM 810 C CA . PRO A 1 102 ? 19.884 -7.269 -8.842 1.00 96.44 102 PRO A CA 1
ATOM 811 C C . PRO A 1 102 ? 19.785 -6.045 -7.912 1.00 96.44 102 PRO A C 1
ATOM 813 O O . PRO A 1 102 ? 18.697 -5.523 -7.655 1.00 96.44 102 PRO A O 1
ATOM 816 N N . ASP A 1 103 ? 20.937 -5.535 -7.466 1.00 95.56 103 ASP A N 1
ATOM 817 C CA . ASP A 1 103 ? 21.035 -4.451 -6.471 1.00 95.56 103 ASP A CA 1
ATOM 818 C C . ASP A 1 103 ? 20.310 -3.155 -6.871 1.00 95.56 103 ASP A C 1
ATOM 820 O O . ASP A 1 103 ? 19.889 -2.375 -6.014 1.00 95.56 103 ASP A O 1
ATOM 824 N N . ASN A 1 104 ? 20.099 -2.923 -8.170 1.00 94.88 104 ASN A N 1
ATOM 825 C CA . ASN A 1 104 ? 19.359 -1.763 -8.673 1.00 94.88 104 ASN A CA 1
ATOM 826 C C . ASN A 1 104 ? 17.888 -1.722 -8.201 1.00 94.88 104 ASN A C 1
ATOM 828 O O . ASN A 1 104 ? 17.299 -0.643 -8.150 1.00 94.88 104 ASN A O 1
ATOM 832 N N . PHE A 1 105 ? 17.307 -2.861 -7.814 1.00 97.00 105 PHE A N 1
ATOM 833 C CA . PHE A 1 105 ? 15.948 -2.958 -7.279 1.00 97.00 105 PHE A CA 1
ATOM 834 C C . PHE A 1 105 ? 15.889 -2.867 -5.749 1.00 97.00 105 PHE A C 1
ATOM 836 O O . PHE A 1 105 ? 14.797 -2.827 -5.174 1.00 97.00 105 PHE A O 1
ATOM 843 N N . MET A 1 106 ? 17.036 -2.835 -5.064 1.00 96.56 106 MET A N 1
ATOM 844 C CA . MET A 1 106 ? 17.103 -2.938 -3.606 1.00 96.56 106 MET A CA 1
ATOM 845 C C . MET A 1 106 ? 16.357 -1.803 -2.897 1.00 96.56 106 MET A C 1
ATOM 847 O O . MET A 1 106 ? 15.606 -2.060 -1.957 1.00 96.56 106 MET A O 1
ATOM 851 N N . SER A 1 107 ? 16.510 -0.560 -3.358 1.00 96.56 107 SER A N 1
ATOM 852 C CA . SER A 1 107 ? 15.920 0.620 -2.709 1.00 96.56 107 SER A CA 1
ATOM 853 C C . SER A 1 107 ? 14.394 0.526 -2.594 1.00 96.56 107 SER A C 1
ATOM 855 O O . SER A 1 107 ? 13.836 0.676 -1.506 1.00 96.56 107 SER A O 1
ATOM 857 N N . TRP A 1 108 ? 13.712 0.214 -3.697 1.00 97.81 108 TRP A N 1
ATOM 858 C CA . TRP A 1 108 ? 12.258 0.067 -3.718 1.00 97.81 108 TRP A CA 1
ATOM 859 C C . TRP A 1 108 ? 11.775 -1.174 -2.969 1.00 97.81 108 TRP A C 1
ATOM 861 O O . TRP A 1 108 ? 10.725 -1.110 -2.326 1.00 97.81 108 TRP A O 1
ATOM 871 N N . ASN A 1 109 ? 12.535 -2.274 -2.993 1.00 97.75 109 ASN A N 1
ATOM 872 C CA . ASN A 1 109 ? 12.199 -3.464 -2.211 1.00 97.75 109 ASN A CA 1
ATOM 873 C C . ASN A 1 109 ? 12.270 -3.192 -0.704 1.00 97.75 109 ASN A C 1
ATOM 875 O O . ASN A 1 109 ? 11.339 -3.556 0.007 1.00 97.75 109 ASN A O 1
ATOM 879 N N . ILE A 1 110 ? 13.288 -2.472 -0.216 1.00 98.06 110 ILE A N 1
ATOM 880 C CA . ILE A 1 110 ? 13.390 -2.100 1.207 1.00 98.06 110 ILE A CA 1
ATOM 881 C C . ILE A 1 110 ? 12.174 -1.273 1.646 1.00 98.06 110 ILE A C 1
ATOM 883 O O . ILE A 1 110 ? 11.582 -1.554 2.690 1.00 98.06 110 ILE A O 1
ATOM 887 N N . ILE A 1 111 ? 11.762 -0.287 0.841 1.00 98.25 111 ILE A N 1
ATOM 888 C CA . ILE A 1 111 ? 10.576 0.534 1.136 1.00 98.25 111 ILE A CA 1
ATOM 889 C C . ILE A 1 111 ? 9.309 -0.334 1.130 1.00 98.25 111 ILE A C 1
ATOM 891 O O . ILE A 1 111 ? 8.508 -0.247 2.063 1.00 98.25 111 ILE A O 1
ATOM 895 N N . SER A 1 112 ? 9.158 -1.212 0.130 1.00 98.06 112 SER A N 1
ATOM 896 C CA . SER A 1 112 ? 8.028 -2.144 0.039 1.00 98.06 112 SER A CA 1
ATOM 897 C C . SER A 1 112 ? 7.953 -3.059 1.267 1.00 98.06 112 SER A C 1
ATOM 899 O O . SER A 1 112 ? 6.881 -3.241 1.845 1.00 98.06 112 SER A O 1
ATOM 901 N N . SER A 1 113 ? 9.081 -3.624 1.703 1.00 97.94 113 SER A N 1
ATOM 902 C CA . SER A 1 113 ? 9.153 -4.471 2.896 1.00 97.94 113 SER A CA 1
ATOM 903 C C . SER A 1 113 ? 8.808 -3.691 4.162 1.00 97.94 113 SER A C 1
ATOM 905 O O . SER A 1 113 ? 8.038 -4.179 4.988 1.00 97.94 113 SER A O 1
ATOM 907 N N . PHE A 1 114 ? 9.301 -2.460 4.303 1.00 98.44 114 PHE A N 1
ATOM 908 C CA . PHE A 1 114 ? 8.968 -1.603 5.441 1.00 98.44 114 PHE A CA 1
ATOM 909 C C . PHE A 1 114 ? 7.467 -1.285 5.510 1.00 98.44 114 PHE A C 1
ATOM 911 O O . PHE A 1 114 ? 6.856 -1.405 6.573 1.00 98.44 114 PHE A O 1
ATOM 918 N N . GLY A 1 115 ? 6.846 -0.972 4.367 1.00 98.25 115 GLY A N 1
ATOM 919 C CA . GLY A 1 115 ? 5.396 -0.808 4.265 1.00 98.25 115 GLY A CA 1
ATOM 920 C C . GLY A 1 115 ? 4.633 -2.047 4.737 1.00 98.25 115 GLY A C 1
ATOM 921 O O . GLY A 1 115 ? 3.641 -1.927 5.464 1.00 98.25 115 GLY A O 1
ATOM 922 N N . SER A 1 116 ? 5.134 -3.240 4.396 1.00 97.12 116 SER A N 1
ATOM 923 C CA . SER A 1 116 ? 4.470 -4.494 4.758 1.00 97.12 116 SER A CA 1
ATOM 924 C C . SER A 1 116 ? 4.469 -4.721 6.272 1.00 97.12 116 SER A C 1
ATOM 926 O O . SER A 1 116 ? 3.433 -5.087 6.831 1.00 97.12 116 SER A O 1
ATOM 928 N N . TYR A 1 117 ? 5.561 -4.385 6.968 1.00 98.25 117 TYR A N 1
ATOM 929 C CA . TYR A 1 117 ? 5.610 -4.441 8.430 1.00 98.25 117 TYR A CA 1
ATOM 930 C C . TYR A 1 117 ? 4.615 -3.473 9.073 1.00 98.25 117 TYR A C 1
ATOM 932 O O . TYR A 1 117 ? 3.920 -3.855 10.012 1.00 98.25 117 TYR A O 1
ATOM 940 N N . ILE A 1 118 ? 4.469 -2.251 8.545 1.00 98.38 118 ILE A N 1
ATOM 941 C CA . ILE A 1 118 ? 3.459 -1.301 9.042 1.00 98.38 118 ILE A CA 1
ATOM 942 C C . ILE A 1 118 ? 2.048 -1.889 8.894 1.00 98.38 118 ILE A C 1
ATOM 944 O O . ILE A 1 118 ? 1.248 -1.818 9.828 1.00 98.38 118 ILE A O 1
ATOM 948 N N . SER A 1 119 ? 1.742 -2.502 7.745 1.00 96.56 119 SER A N 1
ATOM 949 C CA . SER A 1 119 ? 0.438 -3.139 7.525 1.00 96.56 119 SER A CA 1
ATOM 950 C C . SER A 1 119 ? 0.197 -4.319 8.478 1.00 96.56 119 SER A C 1
ATOM 952 O O . SER A 1 119 ? -0.897 -4.446 9.025 1.00 96.56 119 SER A O 1
ATOM 954 N N . LEU A 1 120 ? 1.232 -5.115 8.775 1.00 97.38 120 LEU A N 1
ATOM 955 C CA . LEU A 1 120 ? 1.170 -6.198 9.757 1.00 97.38 120 LEU A CA 1
ATOM 956 C C . LEU A 1 120 ? 0.840 -5.664 11.156 1.00 97.38 120 LEU A C 1
ATOM 958 O O . LEU A 1 120 ? -0.076 -6.167 11.803 1.00 97.38 120 LEU A O 1
ATOM 962 N N . PHE A 1 121 ? 1.531 -4.615 11.611 1.00 98.12 121 PHE A N 1
ATOM 963 C CA . PHE A 1 121 ? 1.243 -3.992 12.906 1.00 98.12 121 PHE A CA 1
ATOM 964 C C . PHE A 1 121 ? -0.164 -3.395 12.965 1.00 98.12 121 PHE A C 1
ATOM 966 O O . PHE A 1 121 ? -0.827 -3.493 13.994 1.00 98.12 121 PHE A O 1
ATOM 973 N N . SER A 1 122 ? -0.661 -2.842 11.858 1.00 97.38 122 SER A N 1
ATOM 974 C CA . SER A 1 122 ? -2.045 -2.374 11.775 1.00 97.38 122 SER A CA 1
ATOM 975 C C . SER A 1 122 ? -3.068 -3.515 11.889 1.00 97.38 122 SER A C 1
ATOM 977 O O . SER A 1 122 ? -4.116 -3.353 12.518 1.00 97.38 122 SER A O 1
ATOM 979 N N . MET A 1 123 ? -2.763 -4.694 11.341 1.00 96.88 123 MET A N 1
ATOM 980 C CA . MET A 1 123 ? -3.601 -5.885 11.513 1.00 96.88 123 MET A CA 1
ATOM 981 C C . MET A 1 123 ? -3.535 -6.451 12.938 1.00 96.88 123 MET A C 1
ATOM 983 O O . MET A 1 123 ? -4.533 -6.938 13.457 1.00 96.88 123 MET A O 1
ATOM 987 N N . ILE A 1 124 ? -2.395 -6.350 13.618 1.00 97.88 124 ILE A N 1
ATOM 988 C CA . ILE A 1 124 ? -2.316 -6.694 15.045 1.00 97.88 124 ILE A CA 1
ATOM 989 C C . ILE A 1 124 ? -3.146 -5.702 15.873 1.00 97.88 124 ILE A C 1
ATOM 991 O O . ILE A 1 124 ? -3.864 -6.105 16.784 1.00 97.88 124 ILE A O 1
ATOM 995 N N . LEU A 1 125 ? -3.118 -4.414 15.519 1.00 97.62 125 LEU A N 1
ATOM 996 C CA . LEU A 1 125 ? -3.889 -3.384 16.211 1.00 97.62 125 LEU A CA 1
ATOM 997 C C . LEU A 1 125 ? -5.403 -3.630 16.132 1.00 97.62 125 LEU A C 1
ATOM 999 O O . LEU A 1 125 ? -6.080 -3.425 17.134 1.00 97.62 125 LEU A O 1
ATOM 1003 N N . ILE A 1 126 ? -5.949 -4.113 15.005 1.00 97.00 126 ILE A N 1
ATOM 1004 C CA . ILE A 1 126 ? -7.387 -4.438 14.949 1.00 97.00 126 ILE A CA 1
ATOM 1005 C C . ILE A 1 126 ? -7.753 -5.589 15.899 1.00 97.00 126 ILE A C 1
ATOM 1007 O O . ILE A 1 126 ? -8.817 -5.548 16.506 1.00 97.00 126 ILE A O 1
ATOM 1011 N N . ILE A 1 127 ? -6.863 -6.569 16.097 1.00 97.12 127 ILE A N 1
ATOM 1012 C CA . ILE A 1 127 ? -7.080 -7.662 17.059 1.00 97.12 127 ILE A CA 1
ATOM 1013 C C . ILE A 1 127 ? -7.121 -7.110 18.489 1.00 97.12 127 ILE A C 1
ATOM 1015 O O . ILE A 1 127 ? -7.985 -7.501 19.268 1.00 97.12 127 ILE A O 1
ATOM 1019 N N . ILE A 1 128 ? -6.236 -6.164 18.815 1.00 97.44 128 ILE A N 1
ATOM 1020 C CA . ILE A 1 128 ? -6.220 -5.497 20.125 1.00 97.44 128 ILE A CA 1
ATOM 1021 C C . ILE A 1 128 ? -7.504 -4.682 20.339 1.00 97.44 128 ILE A C 1
ATOM 1023 O O . ILE A 1 128 ? -8.090 -4.767 21.409 1.00 97.44 128 ILE A O 1
ATOM 1027 N N . ILE A 1 129 ? -7.976 -3.955 19.319 1.00 97.62 129 ILE A N 1
ATOM 10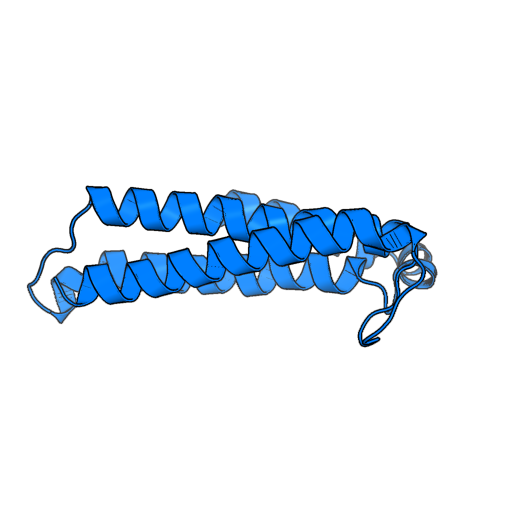28 C CA . ILE A 1 129 ? -9.223 -3.168 19.384 1.00 97.62 129 ILE A CA 1
ATOM 1029 C C . ILE A 1 129 ? -10.450 -4.054 19.630 1.00 97.62 129 ILE A C 1
ATOM 1031 O O . ILE A 1 129 ? -11.396 -3.605 20.260 1.00 97.62 129 ILE A O 1
ATOM 1035 N N . ILE A 1 130 ? -10.463 -5.280 19.100 1.00 96.44 130 ILE A N 1
ATOM 1036 C CA . ILE A 1 130 ? -11.558 -6.239 19.319 1.00 96.44 130 ILE A CA 1
ATOM 1037 C C . ILE A 1 130 ? -11.493 -6.851 20.725 1.00 96.44 130 ILE A C 1
ATOM 1039 O O . ILE A 1 130 ? -12.524 -7.243 21.266 1.00 96.44 130 ILE A O 1
ATOM 1043 N N . TRP A 1 131 ? -10.286 -7.004 21.276 1.00 94.88 131 TRP A N 1
ATOM 1044 C CA . TRP A 1 131 ? -10.079 -7.573 22.607 1.00 94.88 131 TRP A CA 1
ATOM 1045 C C . TRP A 1 131 ? -10.474 -6.614 23.739 1.00 94.88 131 TRP A C 1
ATOM 1047 O O . TRP A 1 131 ? -10.887 -7.089 24.797 1.00 94.88 131 TRP A O 1
ATOM 1057 N N . GLU A 1 132 ? -10.334 -5.305 23.515 1.00 87.38 132 GLU A N 1
ATOM 1058 C CA . GLU A 1 132 ? -10.809 -4.235 24.410 1.00 87.38 132 GLU A CA 1
ATOM 1059 C C . GLU A 1 132 ? -12.344 -4.134 24.431 1.00 87.38 132 GLU A C 1
ATOM 1061 O O . GLU A 1 132 ? -12.898 -4.054 25.552 1.00 87.38 132 GLU A O 1
#

Radius of gyration: 16.98 Å; chains: 1; bounding box: 46×22×51 Å

Foldseek 3Di:
DQVVLLVVLVVLVVQCVDPVSCVLLPQALSVVLSCCSNPVRNPVCVVVVVCQVCVCVVPVDHFDVVLVVVLVVLLVQLSCQQRVLSNVRSVVRHGPDDPDDDPVSVVSNVSNVSSPVSNVVSVVSVVVRVVD